Protein AF-A0A3M1F0Q3-F1 (afdb_monomer_lite)

Sequence (116 aa):
MSQRYVLDAEERRRRLAALLESLLYTFVQPSGAMRNTQNPHIVDVSGVLTYSTGPAPAPLLSPLDSNFAAETERVAQALNRIHAGRVQVQSFGSLGALAEILQDLVNEGQPYAVTV

Radius of gyration: 16.88 Å; chains: 1; bounding box: 36×37×51 Å

Foldseek 3Di:
DDDDDPDDQVVQLVVQLVVLVVVLCCVVDVPDDDPPDDDPPCPWDWDKDKDFLDPDDQDADDVVDVCRLVVSVVVQVVRCVVPNPGMDMDTDGGSVRVSVVSVCCSVPNTPHDDDD

pLDDT: mean 88.03, std 13.94, range [43.97, 97.62]

Structure (mmCIF, N/CA/C/O backbone):
data_AF-A0A3M1F0Q3-F1
#
_entry.id   AF-A0A3M1F0Q3-F1
#
loop_
_atom_site.group_PDB
_atom_site.id
_atom_site.type_symbol
_atom_site.label_atom_id
_atom_site.label_alt_id
_atom_site.label_comp_id
_atom_site.label_asym_id
_atom_site.label_entity_id
_atom_site.label_seq_id
_atom_site.pdbx_PDB_ins_code
_atom_site.Cartn_x
_atom_site.Cartn_y
_atom_site.Cartn_z
_atom_site.occupancy
_atom_site.B_iso_or_equiv
_atom_site.auth_seq_id
_atom_site.auth_comp_id
_atom_site.auth_asym_id
_atom_site.auth_atom_id
_atom_site.pdbx_PDB_model_num
ATOM 1 N N . MET A 1 1 ? 3.656 4.220 -30.131 1.00 46.75 1 MET A N 1
ATOM 2 C CA . MET A 1 1 ? 4.299 5.183 -29.208 1.00 46.75 1 MET A CA 1
ATOM 3 C C . MET A 1 1 ? 5.252 4.403 -28.318 1.00 46.75 1 MET A C 1
ATOM 5 O O . MET A 1 1 ? 4.781 3.531 -27.606 1.00 46.75 1 MET A O 1
ATOM 9 N N . SER A 1 2 ? 6.564 4.640 -28.390 1.00 65.75 2 SER A N 1
ATOM 10 C CA . SER A 1 2 ? 7.531 3.953 -27.522 1.00 65.75 2 SER A CA 1
ATOM 11 C C . SER A 1 2 ? 7.585 4.653 -26.163 1.00 65.75 2 SER A C 1
ATOM 13 O O . SER A 1 2 ? 8.162 5.737 -26.052 1.00 65.75 2 SER A O 1
ATOM 15 N N . GLN A 1 3 ? 6.972 4.073 -25.132 1.00 72.56 3 GLN A N 1
ATOM 16 C CA . GLN A 1 3 ? 7.227 4.518 -23.763 1.00 72.56 3 GLN A CA 1
ATOM 17 C C . GLN A 1 3 ? 8.651 4.098 -23.387 1.00 72.56 3 GLN A C 1
ATOM 19 O O . GLN A 1 3 ? 8.976 2.918 -23.416 1.00 72.56 3 GLN A O 1
ATOM 24 N N . ARG A 1 4 ? 9.521 5.063 -23.077 1.00 81.44 4 ARG A N 1
ATOM 25 C CA . ARG A 1 4 ? 10.900 4.796 -22.657 1.00 81.44 4 ARG A CA 1
ATOM 26 C C . ARG A 1 4 ? 11.115 5.351 -21.259 1.00 81.44 4 ARG A C 1
ATOM 28 O O . ARG A 1 4 ? 10.911 6.539 -21.026 1.00 81.44 4 ARG A O 1
ATOM 35 N N . TYR A 1 5 ? 11.551 4.495 -20.344 1.00 87.00 5 TYR A N 1
ATOM 36 C CA . TYR A 1 5 ? 11.976 4.927 -19.019 1.00 87.00 5 TYR A CA 1
ATOM 37 C C . TYR A 1 5 ? 13.331 5.639 -19.118 1.00 87.00 5 TYR A C 1
ATOM 39 O O . TYR A 1 5 ? 14.260 5.133 -19.745 1.00 87.00 5 TYR A O 1
ATOM 47 N N . VAL A 1 6 ? 13.424 6.832 -18.522 1.00 91.31 6 VAL A N 1
ATOM 48 C CA . VAL A 1 6 ? 14.671 7.623 -18.462 1.00 91.31 6 VAL A CA 1
ATOM 49 C C . VAL A 1 6 ? 15.657 7.026 -17.455 1.00 91.31 6 VAL A C 1
ATOM 51 O O . VAL A 1 6 ? 16.864 7.123 -17.636 1.00 91.31 6 VAL A O 1
ATOM 54 N N . LEU A 1 7 ? 15.129 6.405 -16.401 1.00 92.44 7 LEU A N 1
ATOM 55 C CA . LEU A 1 7 ? 15.890 5.779 -15.326 1.00 92.44 7 LEU A CA 1
ATOM 56 C C . LEU A 1 7 ? 15.887 4.262 -15.511 1.00 92.44 7 LEU A C 1
ATOM 58 O O . LEU A 1 7 ? 14.879 3.696 -15.949 1.00 92.44 7 LEU A O 1
ATOM 62 N N . ASP A 1 8 ? 16.988 3.617 -15.139 1.00 92.88 8 ASP A N 1
ATOM 63 C CA . ASP A 1 8 ? 17.069 2.160 -15.109 1.00 92.88 8 ASP A CA 1
ATOM 64 C C . ASP A 1 8 ? 16.194 1.554 -13.995 1.00 92.88 8 ASP A C 1
ATOM 66 O O . ASP A 1 8 ? 15.599 2.253 -13.168 1.00 92.88 8 ASP A O 1
ATOM 70 N N . ALA A 1 9 ? 16.067 0.227 -14.002 1.00 92.00 9 ALA A N 1
ATOM 71 C CA . ALA A 1 9 ? 15.239 -0.485 -13.035 1.00 92.00 9 ALA A CA 1
ATOM 72 C C . ALA A 1 9 ? 15.708 -0.270 -11.585 1.00 92.00 9 ALA A C 1
ATOM 74 O O . ALA A 1 9 ? 14.873 -0.156 -10.687 1.00 92.00 9 ALA A O 1
ATOM 75 N N . GLU A 1 10 ? 17.016 -0.157 -11.361 1.00 94.19 10 GLU A N 1
ATOM 76 C CA . GLU A 1 10 ? 17.598 -0.091 -10.022 1.00 94.19 10 GLU A CA 1
ATOM 77 C C . GLU A 1 10 ? 17.423 1.293 -9.387 1.00 94.19 10 GLU A C 1
ATOM 79 O O . GLU A 1 10 ? 17.033 1.4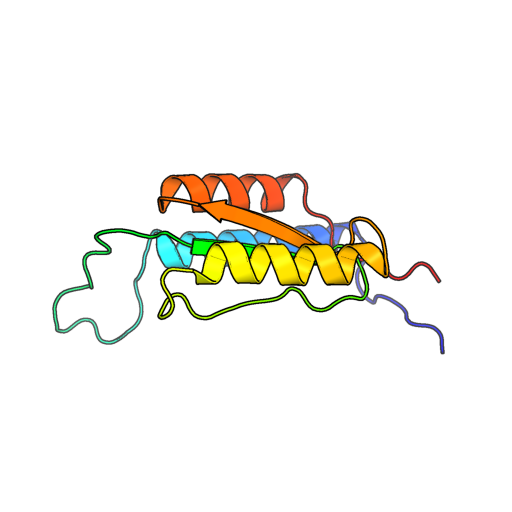14 -8.226 1.00 94.19 10 GLU A O 1
ATOM 84 N N . GLU A 1 11 ? 17.626 2.362 -10.151 1.00 95.88 11 GLU A N 1
ATOM 85 C CA . GLU A 1 11 ? 17.327 3.729 -9.729 1.00 95.88 11 GLU A CA 1
ATOM 86 C C . GLU A 1 11 ? 15.825 3.910 -9.466 1.00 95.88 11 GLU A C 1
ATOM 88 O O . GLU A 1 11 ? 15.437 4.536 -8.478 1.00 95.88 11 GLU A O 1
ATOM 93 N N . ARG A 1 12 ? 14.953 3.318 -10.293 1.00 95.75 12 ARG A N 1
ATOM 94 C CA . ARG A 1 12 ? 13.501 3.342 -10.046 1.00 95.75 12 ARG A CA 1
ATOM 95 C C . ARG A 1 12 ? 13.135 2.601 -8.759 1.00 95.75 12 ARG A C 1
ATOM 97 O O . ARG A 1 12 ? 12.306 3.105 -8.002 1.00 95.75 12 ARG A O 1
ATOM 104 N N . ARG A 1 13 ? 13.753 1.444 -8.498 1.00 96.06 13 ARG A N 1
ATOM 105 C CA . ARG A 1 13 ? 13.567 0.672 -7.260 1.00 96.06 13 ARG A CA 1
ATOM 106 C C . ARG A 1 13 ? 14.008 1.475 -6.036 1.00 96.06 13 ARG A C 1
ATOM 108 O O . ARG A 1 13 ? 13.234 1.602 -5.093 1.00 96.06 13 ARG A O 1
ATOM 115 N N . ARG A 1 14 ? 15.187 2.111 -6.085 1.00 96.88 14 ARG A N 1
ATOM 116 C CA . ARG A 1 14 ? 15.683 2.994 -5.010 1.00 96.88 14 ARG A CA 1
ATOM 117 C C . ARG A 1 14 ? 14.726 4.149 -4.707 1.00 96.88 14 ARG A C 1
ATOM 119 O O . ARG A 1 14 ? 14.509 4.468 -3.543 1.00 96.88 14 ARG A O 1
ATOM 126 N N . ARG A 1 15 ? 14.107 4.749 -5.730 1.00 96.88 15 ARG A N 1
ATOM 127 C CA . ARG A 1 15 ? 13.111 5.820 -5.537 1.00 96.88 15 ARG A CA 1
ATOM 128 C C . ARG A 1 15 ? 11.804 5.329 -4.925 1.00 96.88 15 ARG A C 1
ATOM 130 O O . ARG A 1 15 ? 11.233 6.042 -4.108 1.00 96.88 15 ARG A O 1
ATOM 137 N N . LEU A 1 16 ? 11.334 4.141 -5.306 1.00 96.56 16 LEU A N 1
ATOM 138 C CA . LEU A 1 16 ? 10.157 3.534 -4.682 1.00 96.56 16 LEU A CA 1
ATOM 139 C C . LEU A 1 16 ? 10.413 3.245 -3.200 1.00 96.56 16 LEU A C 1
ATOM 141 O O . LEU A 1 16 ? 9.599 3.634 -2.369 1.00 96.56 16 LEU A O 1
ATOM 145 N N . ALA A 1 17 ? 11.560 2.644 -2.877 1.00 97.38 17 ALA A N 1
ATOM 146 C CA . ALA A 1 17 ? 11.963 2.385 -1.498 1.00 97.38 17 ALA A CA 1
ATOM 147 C C . ALA A 1 17 ? 12.001 3.680 -0.669 1.00 97.38 17 ALA A C 1
ATOM 149 O O . ALA A 1 17 ? 11.341 3.761 0.361 1.00 97.38 17 ALA A O 1
ATOM 150 N N . ALA A 1 18 ? 12.669 4.726 -1.171 1.00 97.44 18 ALA A N 1
ATOM 151 C CA . ALA A 1 18 ? 12.739 6.022 -0.492 1.00 97.44 18 ALA A CA 1
ATOM 152 C C . ALA A 1 18 ? 11.356 6.671 -0.291 1.00 97.44 18 ALA A C 1
ATOM 154 O O . ALA A 1 18 ? 11.102 7.289 0.742 1.00 97.44 18 ALA A O 1
ATOM 155 N N . LEU A 1 19 ? 10.444 6.529 -1.261 1.00 96.88 19 LEU A N 1
ATOM 156 C CA . LEU A 1 19 ? 9.076 7.032 -1.134 1.00 96.88 19 LEU A CA 1
ATOM 157 C C . LEU A 1 19 ? 8.324 6.302 -0.016 1.00 96.88 19 LEU A C 1
ATOM 159 O O . LEU A 1 19 ? 7.745 6.957 0.848 1.00 96.88 19 LEU A O 1
ATOM 163 N N . LEU A 1 20 ? 8.331 4.970 -0.028 1.00 97.00 20 LEU A N 1
ATOM 164 C CA . LEU A 1 20 ? 7.622 4.154 0.960 1.00 97.00 20 LEU A CA 1
ATOM 165 C C . LEU A 1 20 ? 8.190 4.350 2.373 1.00 97.00 20 LEU A C 1
ATOM 167 O O . LEU A 1 20 ? 7.424 4.500 3.323 1.00 97.00 20 LEU A O 1
ATOM 171 N N . GLU A 1 21 ? 9.515 4.448 2.496 1.00 95.56 21 GLU A N 1
ATOM 172 C CA . GLU A 1 21 ? 10.206 4.783 3.744 1.00 95.56 21 GLU A CA 1
ATOM 173 C C . GLU A 1 21 ? 9.788 6.168 4.260 1.00 95.56 21 GLU A C 1
ATOM 175 O O . GLU A 1 21 ? 9.426 6.317 5.428 1.00 95.56 21 GLU A O 1
ATOM 180 N N . SER A 1 22 ? 9.743 7.178 3.381 1.00 95.31 22 SER A N 1
ATOM 181 C CA . SER A 1 22 ? 9.288 8.519 3.768 1.00 95.31 22 SER A CA 1
ATOM 182 C C . SER A 1 22 ? 7.843 8.506 4.280 1.00 95.31 22 SER A C 1
ATOM 184 O O . SER A 1 22 ? 7.529 9.189 5.253 1.00 95.31 22 SER A O 1
ATOM 186 N N . LEU A 1 23 ? 6.986 7.681 3.668 1.00 93.06 23 LEU A N 1
ATOM 187 C CA . LEU A 1 23 ? 5.582 7.503 4.029 1.00 93.06 23 LEU A CA 1
ATOM 188 C C . LEU A 1 23 ? 5.453 6.866 5.417 1.00 93.06 23 LEU A C 1
ATOM 190 O O . LEU A 1 23 ? 4.737 7.401 6.261 1.00 93.06 23 LEU A O 1
ATOM 194 N N . LEU A 1 24 ? 6.207 5.800 5.694 1.00 91.81 24 LEU A N 1
ATOM 195 C CA . LEU A 1 24 ? 6.295 5.197 7.026 1.00 91.81 24 LEU A CA 1
ATOM 196 C C . LEU A 1 24 ? 6.720 6.226 8.088 1.00 91.81 24 LEU A C 1
ATOM 198 O O . LEU A 1 24 ? 6.078 6.343 9.135 1.00 91.81 24 LEU A O 1
ATOM 202 N N . TYR A 1 25 ? 7.749 7.028 7.807 1.00 90.94 25 TYR A N 1
ATOM 203 C CA . TYR A 1 25 ? 8.230 8.047 8.744 1.00 90.94 25 TYR A CA 1
ATOM 204 C C . TYR A 1 25 ? 7.188 9.123 9.060 1.00 90.94 25 TYR A C 1
ATOM 206 O O . TYR A 1 25 ? 7.185 9.628 10.183 1.00 90.94 25 TYR A O 1
ATOM 214 N N . THR A 1 26 ? 6.252 9.423 8.150 1.00 88.06 26 THR A N 1
ATOM 215 C CA . THR A 1 26 ? 5.162 10.371 8.448 1.00 88.06 26 THR A CA 1
ATOM 216 C C . THR A 1 26 ? 4.230 9.895 9.563 1.00 88.06 26 THR A C 1
ATOM 218 O O . THR A 1 26 ? 3.718 10.723 10.318 1.00 88.06 26 THR A O 1
ATOM 221 N N . PHE A 1 27 ? 4.042 8.580 9.711 1.00 85.00 27 PHE A N 1
ATOM 222 C CA . PHE A 1 27 ? 3.209 8.013 10.770 1.00 85.00 27 PHE A CA 1
ATOM 223 C C . PHE A 1 27 ? 3.970 7.834 12.087 1.00 85.00 27 PHE A C 1
ATOM 225 O O . PHE A 1 27 ? 3.385 7.988 13.157 1.00 85.00 27 PHE A O 1
ATOM 232 N N . VAL A 1 28 ? 5.271 7.532 12.020 1.00 83.56 28 VAL A N 1
ATOM 233 C CA . VAL A 1 28 ? 6.124 7.353 13.210 1.00 83.56 28 VAL A CA 1
ATOM 234 C C . VAL A 1 28 ? 6.467 8.698 13.851 1.00 83.56 28 VAL A C 1
ATOM 236 O O . VAL A 1 28 ? 6.461 8.830 15.074 1.00 83.56 28 VAL A O 1
ATOM 239 N N . GLN A 1 29 ? 6.750 9.711 13.032 1.00 80.56 29 GLN A N 1
ATOM 240 C CA . GLN A 1 29 ? 7.104 11.049 13.483 1.00 80.56 29 GLN A CA 1
ATOM 241 C C . GLN A 1 29 ? 6.198 12.094 12.813 1.00 80.56 29 GLN A C 1
ATOM 243 O O . GLN A 1 29 ? 6.603 12.744 11.845 1.00 80.56 29 GLN A O 1
ATOM 248 N N . PRO A 1 30 ? 4.986 12.327 13.352 1.00 68.69 30 PRO A N 1
ATOM 249 C CA . PRO A 1 30 ? 4.061 13.336 12.845 1.00 68.69 30 PRO A CA 1
ATOM 250 C C . PRO A 1 30 ? 4.523 14.747 13.255 1.00 68.69 30 PRO A C 1
ATOM 252 O O . PRO A 1 30 ? 3.877 15.454 14.026 1.00 68.69 30 PRO A O 1
ATOM 255 N N . SER A 1 31 ? 5.693 15.182 12.792 1.0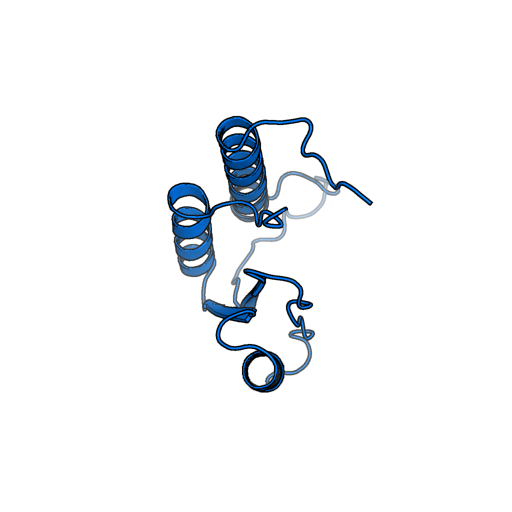0 60.03 31 SER A N 1
ATOM 256 C CA . SER A 1 31 ? 6.161 16.556 12.964 1.00 60.03 31 SER A CA 1
ATOM 257 C C . SER A 1 31 ? 5.809 17.376 11.727 1.00 60.03 31 SER A C 1
ATOM 259 O O . SER A 1 31 ? 6.570 17.379 10.766 1.00 60.03 31 SER A O 1
ATOM 261 N N . GLY A 1 32 ? 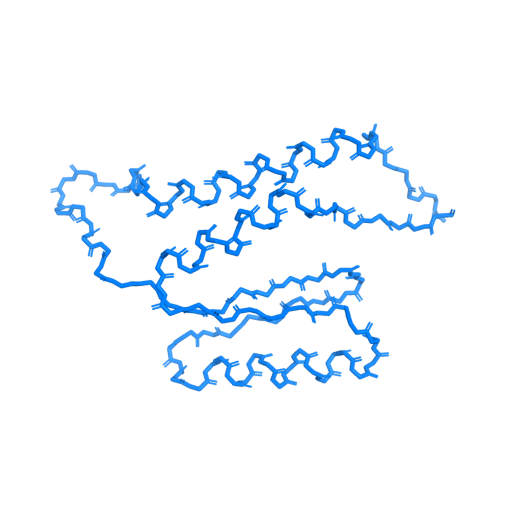4.675 18.090 11.749 1.00 60.72 32 GLY A N 1
ATOM 262 C CA . GLY A 1 32 ? 4.331 19.002 10.650 1.00 60.72 32 GLY A CA 1
ATOM 263 C C . GLY A 1 32 ? 2.849 19.329 10.465 1.00 60.72 32 GLY A C 1
ATOM 264 O O . GLY A 1 32 ? 2.269 18.919 9.474 1.00 60.72 32 GLY A O 1
ATOM 265 N N . ALA A 1 33 ? 2.266 20.101 11.387 1.00 46.62 33 ALA A N 1
ATOM 266 C CA . ALA A 1 33 ? 1.179 21.071 11.170 1.00 46.62 33 ALA A CA 1
ATOM 267 C C . ALA A 1 33 ? 0.909 21.765 12.521 1.00 46.62 33 ALA A C 1
ATOM 269 O O . ALA A 1 33 ? 0.487 21.117 13.466 1.00 46.62 33 ALA A O 1
ATOM 270 N N . MET A 1 34 ? 1.221 23.064 12.633 1.00 43.97 34 MET A N 1
ATOM 271 C CA . MET A 1 34 ? 0.888 23.937 13.780 1.00 43.97 34 MET A CA 1
ATOM 272 C C . MET A 1 34 ? 1.260 23.393 15.181 1.00 43.97 34 MET A C 1
ATOM 274 O O . MET A 1 34 ? 0.4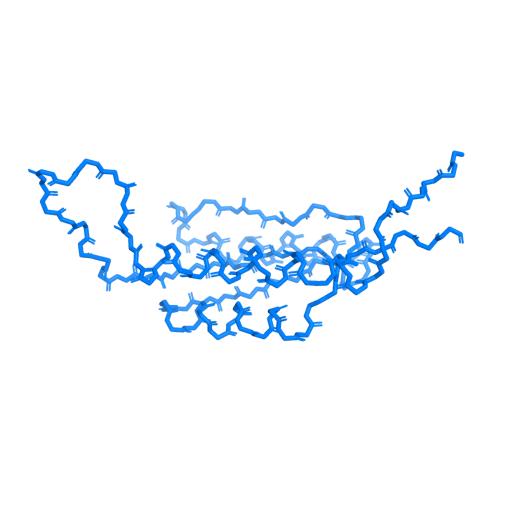17 22.980 15.967 1.00 43.97 34 MET A O 1
ATOM 278 N N . ARG A 1 35 ? 2.548 23.486 15.543 1.00 53.06 35 ARG A N 1
ATOM 279 C CA . ARG A 1 35 ? 3.127 23.029 16.829 1.00 53.06 35 ARG A CA 1
ATOM 280 C C . ARG A 1 35 ? 2.787 23.915 18.047 1.00 53.06 35 ARG A C 1
ATOM 282 O O . ARG A 1 35 ? 3.668 24.176 18.859 1.00 53.06 35 ARG A O 1
ATOM 289 N N . ASN A 1 36 ? 1.557 24.413 18.171 1.00 51.50 36 ASN A N 1
ATOM 290 C CA . ASN A 1 36 ? 1.151 25.238 19.323 1.00 51.50 36 ASN A CA 1
ATOM 291 C C . ASN A 1 36 ? -0.107 24.734 20.048 1.00 51.50 36 ASN A C 1
ATOM 293 O O . ASN A 1 36 ? -0.680 25.421 20.886 1.00 51.50 36 ASN A O 1
ATOM 297 N N . THR A 1 37 ? -0.552 23.523 19.741 1.00 51.72 37 THR A N 1
ATOM 298 C CA . THR A 1 37 ? -1.660 22.849 20.419 1.00 51.72 37 THR A CA 1
ATOM 299 C C . THR A 1 37 ? -1.381 21.361 20.287 1.00 51.72 37 THR A C 1
ATOM 301 O O . THR A 1 37 ? -1.045 20.930 19.194 1.00 51.72 37 THR A O 1
ATOM 304 N N . GLN A 1 38 ? -1.389 20.643 21.415 1.00 58.44 38 GLN A N 1
ATOM 305 C CA . GLN A 1 38 ? -1.240 19.188 21.570 1.00 58.44 38 GLN A CA 1
ATOM 306 C C . GLN A 1 38 ? -0.952 18.435 20.260 1.00 58.44 38 GLN A C 1
ATOM 308 O O . GLN A 1 38 ? -1.861 18.271 19.447 1.00 58.44 38 GLN A O 1
ATOM 313 N N . ASN A 1 39 ? 0.289 17.967 20.052 1.00 52.91 39 ASN A N 1
ATOM 314 C CA . ASN A 1 39 ? 0.543 16.997 18.982 1.00 52.91 39 ASN A CA 1
ATOM 315 C C . ASN A 1 39 ? -0.539 15.912 19.094 1.00 52.91 39 ASN A C 1
ATOM 317 O O . ASN A 1 39 ? -0.693 15.386 20.201 1.00 52.91 39 ASN A O 1
ATOM 321 N N . PRO A 1 40 ? -1.300 15.597 18.029 1.00 59.50 40 PRO A N 1
ATOM 322 C CA . PRO A 1 40 ? -2.315 14.565 18.119 1.00 59.50 40 PRO A CA 1
ATOM 323 C C . PRO A 1 40 ? -1.620 13.287 18.576 1.00 59.50 40 PRO A C 1
ATOM 325 O O . PRO A 1 40 ? -0.749 12.755 17.887 1.00 59.50 40 PRO A O 1
ATOM 328 N N . HIS A 1 41 ? -1.948 12.837 19.786 1.00 65.31 41 HIS A N 1
ATOM 329 C CA . HIS A 1 41 ? -1.544 11.525 20.250 1.00 65.31 41 HIS A CA 1
ATOM 330 C C . HIS A 1 41 ? -2.284 10.544 19.350 1.00 65.31 41 HIS A C 1
ATOM 332 O O . HIS A 1 41 ? -3.489 10.365 19.501 1.00 65.31 41 HIS A O 1
ATOM 338 N N . ILE A 1 42 ? -1.595 9.993 18.352 1.00 70.94 42 ILE A N 1
ATOM 339 C CA . ILE A 1 42 ? -2.149 8.932 17.518 1.00 70.94 42 ILE A CA 1
ATOM 340 C C . ILE A 1 42 ? -2.439 7.761 18.464 1.00 70.94 42 ILE A C 1
ATOM 342 O O . ILE A 1 42 ? -1.517 7.109 18.946 1.00 70.94 42 ILE A O 1
ATOM 346 N N . VAL A 1 43 ? -3.716 7.578 18.804 1.00 73.94 43 VAL A N 1
ATOM 347 C CA . VAL A 1 43 ? -4.170 6.555 19.759 1.00 73.94 43 VAL A CA 1
ATOM 348 C C . VAL A 1 43 ? -4.257 5.194 19.077 1.00 73.94 43 VAL A C 1
ATOM 350 O O . VAL A 1 43 ? -3.922 4.184 19.685 1.00 73.94 43 VAL A O 1
ATOM 353 N N . ASP A 1 44 ? -4.691 5.181 17.817 1.00 80.94 44 ASP A N 1
ATOM 354 C CA . ASP A 1 44 ? -4.833 3.979 17.005 1.00 80.94 44 ASP A CA 1
ATOM 355 C C . ASP A 1 44 ? -4.743 4.319 15.507 1.00 80.94 44 ASP A C 1
ATOM 357 O O . ASP A 1 44 ? -5.078 5.433 15.089 1.00 80.94 44 ASP A O 1
ATOM 361 N N . VAL A 1 45 ? -4.272 3.362 14.708 1.00 88.25 45 VAL A N 1
ATOM 362 C CA . VAL A 1 45 ? -4.157 3.439 13.245 1.00 88.25 45 VAL A CA 1
ATOM 363 C C . VAL A 1 45 ? -4.566 2.089 12.679 1.00 88.25 45 VAL A C 1
ATOM 365 O O . VAL A 1 45 ? -3.819 1.122 12.765 1.00 88.25 45 VAL A O 1
ATOM 368 N N . SER A 1 46 ? -5.737 2.033 12.058 1.00 93.56 46 SER A N 1
ATOM 369 C CA . SER A 1 46 ? -6.243 0.846 11.372 1.00 93.56 46 SER A CA 1
ATOM 370 C C . SER A 1 46 ? -6.807 1.229 10.010 1.00 93.56 46 SER A C 1
ATOM 372 O O . SER A 1 46 ? -7.152 2.388 9.759 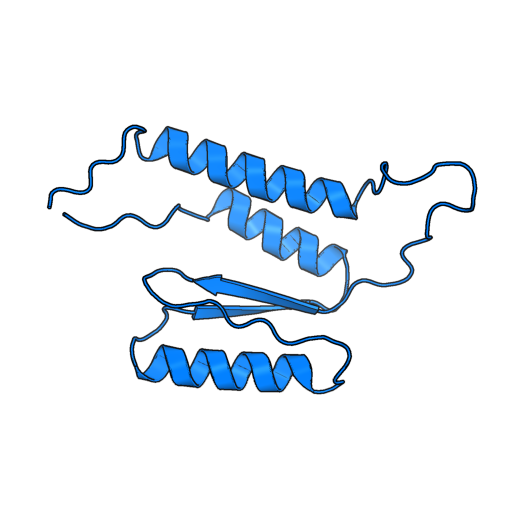1.00 93.56 46 SER A O 1
ATOM 374 N N . GLY A 1 47 ? -6.833 0.277 9.085 1.00 94.94 47 GLY A N 1
ATOM 375 C CA . GLY A 1 47 ? -7.169 0.596 7.709 1.00 94.94 47 GLY A CA 1
ATOM 376 C C . GLY A 1 47 ? -6.922 -0.528 6.722 1.00 94.94 47 GLY A C 1
ATOM 377 O O . GLY A 1 47 ? -6.733 -1.694 7.071 1.00 94.94 47 GLY A O 1
ATOM 378 N N . VAL A 1 48 ? -6.938 -0.134 5.454 1.00 96.62 48 VAL A N 1
ATOM 379 C CA . VAL A 1 48 ? -6.637 -0.994 4.316 1.00 96.62 48 VAL A CA 1
ATOM 380 C C . VAL A 1 48 ? -5.647 -0.273 3.414 1.00 96.62 48 VAL A C 1
ATOM 382 O O . VAL A 1 48 ? -5.850 0.888 3.062 1.00 96.62 48 VAL A O 1
ATOM 385 N N . LEU A 1 49 ? -4.577 -0.967 3.045 1.00 96.38 49 LEU A N 1
ATOM 386 C CA . LEU A 1 49 ? -3.610 -0.547 2.046 1.00 96.38 49 LEU A CA 1
ATOM 387 C C . LEU A 1 49 ? -3.908 -1.297 0.747 1.00 96.38 49 LEU A C 1
ATOM 389 O O . LEU A 1 49 ? -3.987 -2.525 0.729 1.00 96.38 49 LEU A O 1
ATOM 393 N N . THR A 1 50 ? -4.067 -0.560 -0.350 1.00 97.19 50 THR A N 1
ATOM 394 C CA . THR A 1 50 ? -4.298 -1.139 -1.677 1.00 97.19 50 THR A CA 1
ATOM 395 C C . THR A 1 50 ? -3.271 -0.642 -2.672 1.00 97.19 50 THR A C 1
ATOM 397 O O . THR A 1 50 ? -2.980 0.555 -2.715 1.00 97.19 50 THR A O 1
ATOM 400 N N . TYR A 1 51 ? -2.778 -1.527 -3.527 1.00 96.25 51 TYR A N 1
ATOM 401 C CA . TYR A 1 51 ? -1.871 -1.163 -4.611 1.00 96.25 51 TYR A CA 1
ATOM 402 C C . TYR A 1 51 ? -2.108 -2.030 -5.839 1.00 96.25 51 TYR A C 1
ATOM 404 O O . TYR A 1 51 ? -2.670 -3.124 -5.758 1.00 96.25 51 TYR A O 1
ATOM 412 N N . SER A 1 52 ? -1.658 -1.527 -6.985 1.00 95.69 52 SER A N 1
ATOM 413 C CA . SER A 1 52 ? -1.769 -2.227 -8.258 1.00 95.69 52 SER A CA 1
ATOM 414 C C . SER A 1 52 ? -0.407 -2.696 -8.753 1.00 95.69 52 SER A C 1
ATOM 416 O O . SER A 1 52 ? 0.560 -1.936 -8.749 1.00 95.69 52 SER A O 1
ATOM 418 N N . THR A 1 53 ? -0.346 -3.925 -9.254 1.00 93.62 53 THR A N 1
ATOM 419 C CA . THR A 1 53 ? 0.831 -4.532 -9.903 1.00 93.62 53 THR A CA 1
ATOM 420 C C . THR A 1 53 ? 0.749 -4.469 -11.433 1.00 93.62 53 THR A C 1
ATOM 422 O O . THR A 1 53 ? 1.581 -5.031 -12.142 1.00 93.62 53 THR A O 1
ATOM 425 N N . GLY A 1 54 ? -0.250 -3.760 -11.965 1.00 90.75 54 GLY A N 1
ATOM 426 C CA . GLY A 1 54 ? -0.448 -3.542 -13.393 1.00 90.75 54 GLY A CA 1
ATOM 427 C C . GLY A 1 54 ? -1.454 -2.425 -13.684 1.00 90.75 54 GLY A C 1
ATOM 428 O O . GLY A 1 54 ? -1.843 -1.695 -12.771 1.00 90.75 54 GLY A O 1
ATOM 429 N N . PRO A 1 55 ? -1.906 -2.283 -14.945 1.00 89.12 55 PRO A N 1
ATOM 430 C CA . PRO A 1 55 ? -2.858 -1.248 -15.343 1.00 89.12 55 PRO A CA 1
ATOM 431 C C . PRO A 1 55 ? -4.254 -1.542 -14.773 1.00 89.12 55 PRO A C 1
ATOM 433 O O . PRO A 1 55 ? -5.070 -2.226 -15.397 1.00 89.12 55 PRO A O 1
ATOM 436 N N . ALA A 1 56 ? -4.492 -1.083 -13.548 1.00 91.38 56 ALA A N 1
ATOM 437 C CA . ALA A 1 56 ? -5.768 -1.100 -12.844 1.00 91.38 56 ALA A CA 1
ATOM 438 C C . ALA A 1 56 ? -5.733 -0.051 -11.717 1.00 91.38 56 ALA A C 1
ATOM 440 O O . ALA A 1 56 ? -4.680 0.130 -11.100 1.00 91.38 56 ALA A O 1
ATOM 441 N N . PRO A 1 57 ? -6.841 0.641 -11.417 1.00 92.25 57 PRO A N 1
ATOM 442 C CA . PRO A 1 57 ? -6.905 1.514 -10.252 1.00 92.25 57 PRO A CA 1
ATOM 443 C C . PRO A 1 57 ? -6.977 0.680 -8.965 1.00 92.25 57 PRO A C 1
ATOM 445 O O . PRO A 1 57 ? -7.782 -0.246 -8.874 1.00 92.25 57 PRO A O 1
ATOM 448 N N . ALA A 1 58 ? -6.158 1.020 -7.970 1.00 95.25 58 ALA A N 1
ATOM 449 C CA . ALA A 1 58 ? -6.286 0.459 -6.629 1.00 95.25 58 ALA A CA 1
ATOM 450 C C . ALA A 1 58 ? -7.466 1.156 -5.913 1.00 95.25 58 ALA A C 1
ATOM 452 O O . ALA A 1 58 ? -7.479 2.390 -5.855 1.00 95.25 58 ALA A O 1
ATOM 453 N N . PRO A 1 59 ? -8.486 0.419 -5.441 1.00 94.19 59 PRO A N 1
ATOM 454 C CA . PRO A 1 59 ? -9.675 1.014 -4.844 1.00 94.19 59 PRO A CA 1
ATOM 455 C C . PRO A 1 59 ? -9.386 1.540 -3.438 1.00 94.19 59 PRO A C 1
ATOM 457 O O . PRO A 1 59 ? -8.756 0.860 -2.640 1.00 94.19 59 PRO A O 1
ATOM 460 N N . LEU A 1 60 ? -9.920 2.714 -3.107 1.00 88.44 60 LEU A N 1
ATOM 461 C CA . LEU A 1 60 ? -9.852 3.276 -1.761 1.00 88.44 60 LEU A CA 1
ATOM 462 C C . LEU A 1 60 ? -11.240 3.763 -1.352 1.00 88.44 60 LEU A C 1
ATOM 464 O O . LEU A 1 60 ? -11.806 4.643 -2.003 1.00 88.44 60 LEU A O 1
ATOM 468 N N . LEU A 1 61 ? -11.789 3.187 -0.283 1.00 93.69 61 LEU A N 1
ATOM 469 C CA . LEU A 1 61 ? -13.046 3.630 0.315 1.00 93.69 61 LEU A CA 1
ATOM 470 C C . LEU A 1 61 ? -12.782 4.319 1.653 1.00 93.69 61 LEU A C 1
ATOM 472 O O . LEU A 1 61 ? -11.816 4.020 2.352 1.00 93.69 61 LEU A O 1
ATOM 476 N N . SER A 1 62 ? -13.653 5.266 1.998 1.00 92.50 62 SER A N 1
ATOM 477 C CA . SER A 1 62 ? -13.516 6.040 3.227 1.00 92.50 62 SER A CA 1
ATOM 478 C C . SER A 1 62 ? -13.809 5.175 4.458 1.00 92.50 62 SER A C 1
ATOM 480 O O . SER A 1 62 ? -14.869 4.550 4.495 1.00 92.50 62 SER A O 1
ATOM 482 N N . PRO A 1 63 ? -12.961 5.216 5.504 1.00 92.44 63 PRO A N 1
ATOM 483 C CA . PRO A 1 63 ? -13.214 4.517 6.764 1.00 92.44 63 PRO A CA 1
ATOM 484 C C . PRO A 1 63 ? -14.366 5.119 7.588 1.00 92.44 63 PRO A C 1
ATOM 486 O O . PRO A 1 63 ? -14.658 4.629 8.674 1.00 92.44 63 PRO A O 1
ATOM 489 N N . LEU A 1 64 ? -15.038 6.171 7.093 1.00 93.19 64 LEU A N 1
ATOM 490 C CA . LEU A 1 64 ? -16.288 6.669 7.679 1.00 93.19 64 LEU A CA 1
ATOM 491 C C . LEU A 1 64 ? -17.407 5.617 7.642 1.00 93.19 64 LEU A C 1
ATOM 493 O O . LEU A 1 64 ? -18.287 5.633 8.499 1.00 93.19 64 LEU A O 1
ATOM 497 N N . ASP A 1 65 ? -17.376 4.711 6.663 1.00 93.31 65 ASP A N 1
ATOM 498 C CA . ASP A 1 65 ? -18.213 3.516 6.665 1.00 93.31 65 ASP A CA 1
ATOM 499 C C . ASP A 1 65 ? -17.478 2.391 7.398 1.00 93.31 65 ASP A C 1
ATOM 501 O O . ASP A 1 65 ? -16.405 1.977 6.979 1.00 93.31 65 ASP A O 1
ATOM 505 N N . SER A 1 66 ? -18.076 1.836 8.451 1.00 93.44 66 SER A N 1
ATOM 506 C CA . SER A 1 66 ? -17.524 0.682 9.179 1.00 93.44 66 SER A CA 1
ATOM 507 C C . SER A 1 66 ? -17.253 -0.556 8.306 1.00 93.44 66 SER A C 1
ATOM 509 O O . SER A 1 66 ? -16.424 -1.390 8.663 1.00 93.44 66 SER A O 1
ATOM 511 N N . ASN A 1 67 ? -17.919 -0.681 7.155 1.00 95.75 67 ASN A N 1
ATOM 512 C CA . ASN A 1 67 ? -17.780 -1.798 6.222 1.00 95.75 67 ASN A CA 1
ATOM 513 C C . ASN A 1 67 ? -16.784 -1.515 5.080 1.00 95.75 67 ASN A C 1
ATOM 515 O O . ASN A 1 67 ? -16.647 -2.335 4.165 1.00 95.75 67 ASN A O 1
ATOM 519 N N . PHE A 1 68 ? -16.081 -0.374 5.109 1.00 96.56 68 PHE A N 1
ATOM 520 C CA . PHE A 1 68 ? -15.202 0.074 4.023 1.00 96.56 68 PHE A CA 1
ATOM 521 C C . PHE A 1 68 ? -14.171 -0.979 3.606 1.00 96.56 68 PHE A C 1
ATOM 523 O O . PHE A 1 68 ? -13.897 -1.128 2.417 1.00 96.56 68 PHE A O 1
ATOM 530 N N . ALA A 1 69 ? -13.614 -1.728 4.562 1.00 96.06 69 ALA A N 1
ATOM 531 C CA . ALA A 1 69 ? -12.595 -2.731 4.287 1.00 96.06 69 ALA A CA 1
ATOM 532 C C . ALA A 1 69 ? -13.156 -3.883 3.440 1.00 96.06 69 ALA A C 1
ATOM 534 O O . ALA A 1 69 ? -12.566 -4.263 2.430 1.00 96.06 69 ALA A O 1
ATOM 535 N N . ALA A 1 70 ? -14.340 -4.384 3.800 1.00 96.75 70 ALA A N 1
ATOM 536 C CA . ALA A 1 70 ? -14.988 -5.468 3.072 1.00 96.75 70 ALA A CA 1
ATOM 537 C C . ALA A 1 70 ? -15.495 -5.015 1.694 1.00 96.75 70 ALA A C 1
ATOM 539 O O . ALA A 1 70 ? -15.440 -5.788 0.737 1.00 96.75 70 ALA A O 1
ATOM 540 N N . GLU A 1 71 ? -15.979 -3.776 1.568 1.00 97.50 71 GLU A N 1
ATOM 541 C CA . GLU A 1 71 ? -16.324 -3.200 0.262 1.00 97.50 71 GLU A CA 1
ATOM 542 C C . GLU A 1 71 ? -15.078 -3.002 -0.619 1.00 97.50 71 GLU A C 1
ATOM 544 O O . GLU A 1 71 ? -15.097 -3.356 -1.796 1.00 97.50 71 GLU A O 1
ATOM 549 N N . THR A 1 72 ? -13.965 -2.521 -0.053 1.00 97.62 72 THR A N 1
ATOM 550 C CA . THR A 1 72 ? -12.681 -2.374 -0.768 1.00 97.62 72 THR A CA 1
ATOM 551 C C . THR A 1 72 ? -12.213 -3.715 -1.331 1.00 97.62 72 THR A C 1
ATOM 553 O O . THR A 1 72 ? -11.877 -3.809 -2.514 1.00 97.62 72 THR A O 1
ATOM 556 N N . GLU A 1 73 ? -12.277 -4.769 -0.517 1.00 96.94 73 GLU A N 1
ATOM 557 C CA . GLU A 1 73 ? -11.958 -6.137 -0.922 1.00 96.94 73 GLU A CA 1
ATOM 558 C C . GLU A 1 73 ? -12.877 -6.626 -2.056 1.00 96.94 73 GLU A C 1
ATOM 560 O O . GLU A 1 73 ? -12.403 -7.146 -3.068 1.00 96.94 73 GLU A O 1
ATOM 565 N N . ARG A 1 74 ? -14.196 -6.395 -1.960 1.00 97.25 74 ARG A N 1
ATOM 566 C CA . ARG A 1 74 ? -15.151 -6.750 -3.028 1.00 97.25 74 ARG A CA 1
ATOM 567 C C . ARG A 1 74 ? -14.829 -6.062 -4.353 1.00 97.25 74 ARG A C 1
ATOM 569 O O . ARG A 1 74 ? -14.871 -6.714 -5.401 1.00 97.25 74 ARG A O 1
ATOM 576 N N . VAL A 1 75 ? -14.501 -4.769 -4.323 1.00 96.94 75 VAL A N 1
ATOM 577 C CA . VAL A 1 75 ? -14.122 -4.020 -5.531 1.00 96.94 75 VAL A CA 1
ATOM 578 C C . VAL A 1 75 ? -12.821 -4.568 -6.117 1.00 96.94 75 VAL A C 1
ATOM 580 O O . VAL A 1 75 ? -12.758 -4.826 -7.321 1.00 96.94 75 VAL A O 1
ATOM 583 N N . ALA A 1 76 ? -11.804 -4.814 -5.289 1.00 97.19 76 ALA A N 1
ATOM 584 C CA . ALA A 1 76 ? -10.540 -5.393 -5.739 1.00 97.19 76 ALA A CA 1
ATOM 585 C C . ALA A 1 76 ? -10.734 -6.774 -6.381 1.00 97.19 76 ALA A C 1
ATOM 587 O O . ALA A 1 76 ? -10.202 -7.037 -7.460 1.00 97.19 76 ALA A O 1
ATOM 588 N N . GLN A 1 77 ? -11.562 -7.634 -5.785 1.00 96.81 77 GLN A N 1
ATOM 589 C CA . GLN A 1 77 ? -11.909 -8.935 -6.358 1.00 96.81 77 GLN A CA 1
ATOM 590 C C . GLN A 1 77 ? -12.627 -8.800 -7.702 1.00 96.81 77 GLN A C 1
ATOM 592 O O . GLN A 1 77 ? -12.319 -9.544 -8.633 1.00 96.81 77 GLN A O 1
ATOM 597 N N . ALA A 1 78 ? -13.558 -7.853 -7.839 1.00 96.44 78 ALA A N 1
ATOM 598 C CA . ALA A 1 78 ? -14.229 -7.593 -9.110 1.00 96.44 78 ALA A CA 1
ATOM 599 C C . ALA A 1 78 ? -13.234 -7.148 -10.198 1.00 96.44 78 ALA A C 1
ATOM 601 O O . ALA A 1 78 ? -13.275 -7.675 -11.310 1.00 96.44 78 ALA A O 1
ATOM 602 N N . LEU A 1 79 ? -12.293 -6.256 -9.868 1.00 96.00 79 LEU A N 1
ATOM 603 C CA . LEU A 1 79 ? -11.221 -5.826 -10.777 1.00 96.00 79 LEU A CA 1
ATOM 604 C C . LEU A 1 79 ? -10.293 -6.991 -11.152 1.00 96.00 79 LEU A C 1
ATOM 606 O O . LEU A 1 79 ? -9.952 -7.170 -12.323 1.00 96.00 79 LEU A O 1
ATOM 610 N N . ASN A 1 80 ? -9.949 -7.835 -10.181 1.00 96.50 80 ASN A N 1
ATOM 611 C CA . ASN A 1 80 ? -9.102 -9.004 -10.393 1.00 96.50 80 ASN A CA 1
ATOM 612 C C . ASN A 1 80 ? -9.771 -10.095 -11.247 1.00 96.50 80 ASN A C 1
ATOM 614 O O . ASN A 1 80 ? -9.070 -10.875 -11.884 1.00 96.50 80 ASN A O 1
ATOM 618 N N . ARG A 1 81 ? -11.107 -10.151 -11.335 1.00 95.94 81 ARG A N 1
ATOM 619 C CA . ARG A 1 81 ? -11.799 -11.043 -12.291 1.00 95.94 81 ARG A CA 1
ATOM 620 C C . ARG A 1 81 ? -11.639 -10.591 -13.740 1.00 95.94 81 ARG A C 1
ATOM 622 O O . ARG A 1 81 ? -11.675 -11.429 -14.633 1.00 95.94 81 ARG A O 1
ATOM 629 N N . ILE A 1 82 ? -11.462 -9.290 -13.977 1.00 94.56 82 ILE A N 1
ATOM 630 C CA . ILE A 1 82 ? -11.172 -8.753 -15.314 1.00 94.56 82 ILE A CA 1
ATOM 631 C C . ILE A 1 82 ? -9.729 -9.101 -15.686 1.00 94.56 82 ILE A C 1
ATOM 633 O O . ILE A 1 82 ? -9.454 -9.587 -16.783 1.00 94.56 82 ILE A O 1
ATOM 637 N N . HIS A 1 83 ? -8.804 -8.887 -14.749 1.00 90.62 83 HIS A N 1
ATOM 638 C CA . HIS A 1 83 ? -7.401 -9.233 -14.911 1.00 90.62 83 HIS A CA 1
ATOM 639 C C . HIS A 1 83 ? -6.810 -9.760 -13.605 1.00 90.62 83 HIS A C 1
ATOM 641 O O . HIS A 1 83 ? -6.621 -9.002 -12.654 1.00 90.62 83 HIS A O 1
ATOM 647 N N . ALA A 1 84 ? -6.486 -11.053 -13.594 1.00 92.56 84 ALA A N 1
ATOM 648 C CA . ALA A 1 84 ? -6.065 -11.771 -12.398 1.00 92.56 84 ALA A CA 1
ATOM 649 C C . ALA A 1 84 ? -4.884 -11.103 -11.676 1.00 92.56 84 ALA A C 1
ATOM 651 O O . ALA A 1 84 ? -3.879 -10.756 -12.295 1.00 92.56 84 ALA A O 1
ATOM 652 N N . GLY A 1 85 ? -5.020 -10.958 -10.353 1.00 88.56 85 GLY A N 1
ATOM 653 C CA . GLY A 1 85 ? -3.935 -10.577 -9.441 1.00 88.56 85 GLY A CA 1
ATOM 654 C C . GLY A 1 85 ? -3.385 -9.156 -9.598 1.00 88.56 85 GLY A C 1
ATOM 655 O O . GLY A 1 85 ? -2.297 -8.877 -9.093 1.00 88.56 85 GLY A O 1
ATOM 656 N N . ARG A 1 86 ? -4.089 -8.253 -10.293 1.00 92.94 86 ARG A N 1
ATOM 657 C CA . ARG A 1 86 ? -3.609 -6.882 -10.534 1.00 92.94 86 ARG A CA 1
ATOM 658 C C . ARG A 1 86 ? -3.739 -5.953 -9.342 1.00 92.94 86 ARG A C 1
ATOM 660 O O . ARG A 1 86 ? -2.951 -5.021 -9.249 1.00 92.94 86 ARG A O 1
ATOM 667 N N . VAL A 1 87 ? -4.729 -6.159 -8.486 1.00 96.94 87 VAL A N 1
ATOM 668 C CA . VAL A 1 87 ? -4.992 -5.333 -7.306 1.00 96.94 87 VAL A CA 1
ATOM 669 C C . VAL A 1 87 ? -4.728 -6.167 -6.067 1.00 96.94 87 VAL A C 1
ATOM 671 O O . VAL A 1 87 ? -5.262 -7.268 -5.934 1.00 96.94 87 VAL A O 1
ATOM 674 N N . GLN A 1 88 ? -3.908 -5.633 -5.175 1.00 96.88 88 GLN A N 1
ATOM 675 C CA . GLN A 1 88 ? -3.583 -6.222 -3.886 1.00 96.88 88 GLN A CA 1
ATOM 676 C C . GLN A 1 88 ? -4.242 -5.395 -2.786 1.00 96.88 88 GLN A C 1
ATOM 678 O O . GLN A 1 88 ? -4.287 -4.165 -2.878 1.00 96.88 88 GLN A O 1
ATOM 683 N N . VAL A 1 89 ? -4.757 -6.076 -1.767 1.00 97.38 89 VAL A N 1
ATOM 684 C CA . VAL A 1 89 ? -5.446 -5.478 -0.622 1.00 97.38 89 VAL A CA 1
ATOM 685 C C . VAL A 1 89 ? -4.849 -6.074 0.642 1.00 97.38 89 VAL A C 1
ATOM 687 O O . VAL A 1 89 ? -4.757 -7.293 0.768 1.00 97.38 89 VAL A O 1
ATOM 690 N N . GLN A 1 90 ? -4.427 -5.219 1.568 1.00 97.25 90 GLN A N 1
ATOM 691 C CA . GLN A 1 90 ? -3.881 -5.632 2.855 1.00 97.25 90 GLN A CA 1
ATOM 692 C C . GLN A 1 90 ? -4.528 -4.813 3.970 1.00 97.25 90 GLN A C 1
ATOM 694 O O . GLN A 1 90 ? -4.387 -3.591 4.024 1.00 97.25 90 GLN A O 1
ATOM 699 N N . SER A 1 91 ? -5.275 -5.475 4.850 1.00 96.06 91 SER A N 1
ATOM 700 C CA . SER A 1 91 ? -5.840 -4.838 6.040 1.00 96.06 91 SER A CA 1
ATOM 701 C C . SER A 1 91 ? -4.811 -4.798 7.165 1.00 96.06 91 SER A C 1
ATOM 703 O O . SER A 1 91 ? -4.049 -5.743 7.347 1.00 96.06 91 SER A O 1
ATOM 705 N N . PHE A 1 92 ? -4.830 -3.732 7.957 1.00 96.38 92 PHE A N 1
ATOM 706 C CA . PHE A 1 92 ? -3.999 -3.595 9.148 1.00 96.38 92 PHE A CA 1
ATOM 707 C C . PHE A 1 92 ? -4.835 -3.074 10.317 1.00 96.38 92 PHE A C 1
ATOM 709 O O . PHE A 1 92 ? -5.711 -2.224 10.151 1.00 96.38 92 PHE A O 1
ATOM 716 N N . GLY A 1 93 ? -4.562 -3.603 11.508 1.00 95.19 93 GLY A N 1
ATOM 717 C CA . GLY A 1 93 ? -5.264 -3.240 12.743 1.00 95.19 93 GLY A CA 1
ATOM 718 C C . GLY A 1 93 ? -4.456 -2.353 13.687 1.00 95.19 93 GLY A C 1
ATOM 719 O O . GLY A 1 93 ? -4.921 -2.081 14.784 1.00 95.19 93 GLY A O 1
ATOM 720 N N . SER A 1 94 ? -3.234 -1.974 13.310 1.00 93.94 94 SER A N 1
ATOM 721 C CA . SER A 1 94 ? -2.362 -1.118 14.116 1.00 93.94 94 SER A CA 1
ATOM 722 C C . SER A 1 94 ? -1.314 -0.425 13.242 1.00 93.94 94 SER A C 1
ATOM 724 O O . SER A 1 94 ? -1.026 -0.863 12.123 1.00 93.94 94 SER A O 1
ATOM 726 N N . LEU A 1 95 ? -0.673 0.615 13.787 1.00 92.00 95 LEU A N 1
ATOM 727 C CA . LEU A 1 95 ? 0.478 1.254 13.145 1.00 92.00 95 LEU A CA 1
ATOM 728 C C . LEU A 1 95 ? 1.646 0.273 12.938 1.00 92.00 95 LEU A C 1
ATOM 730 O O . LEU A 1 95 ? 2.336 0.355 11.928 1.00 92.00 95 LEU A O 1
ATOM 734 N N . GLY A 1 96 ? 1.850 -0.666 13.870 1.00 93.69 96 GLY A N 1
ATOM 735 C CA . GLY A 1 96 ? 2.875 -1.706 13.738 1.00 93.69 96 GLY A CA 1
ATOM 736 C C . GLY A 1 96 ? 2.624 -2.601 12.524 1.00 93.69 96 GLY A C 1
ATOM 737 O O . GLY A 1 96 ? 3.517 -2.774 11.704 1.00 93.69 96 GLY A O 1
ATOM 738 N N . ALA A 1 97 ? 1.381 -3.059 12.345 1.00 96.38 97 ALA A N 1
ATOM 739 C CA . ALA A 1 97 ? 1.001 -3.866 11.187 1.00 96.38 97 ALA A CA 1
ATOM 740 C C . ALA A 1 97 ? 1.149 -3.089 9.865 1.00 96.38 97 ALA A C 1
ATOM 742 O O . ALA A 1 97 ? 1.620 -3.637 8.875 1.00 96.38 97 ALA A O 1
ATOM 743 N N . LEU A 1 98 ? 0.809 -1.793 9.838 1.00 95.44 98 LEU A N 1
ATOM 744 C CA . LEU A 1 98 ? 1.074 -0.956 8.662 1.00 95.44 98 LEU A CA 1
ATOM 745 C C . LEU A 1 98 ? 2.581 -0.832 8.373 1.00 95.44 98 LEU A C 1
ATOM 747 O O . LEU A 1 98 ? 2.986 -0.851 7.211 1.00 95.44 98 LEU A O 1
ATOM 751 N N . ALA A 1 99 ? 3.408 -0.697 9.411 1.00 95.31 99 ALA A N 1
ATOM 752 C CA . ALA A 1 99 ? 4.855 -0.589 9.265 1.00 95.31 99 ALA A CA 1
ATOM 753 C C . ALA A 1 99 ? 5.483 -1.866 8.693 1.00 95.31 99 ALA A C 1
ATOM 755 O O . ALA A 1 99 ? 6.350 -1.765 7.827 1.00 95.31 99 ALA A O 1
ATOM 756 N N . GLU A 1 100 ? 5.016 -3.038 9.125 1.00 97.00 100 GLU A N 1
ATOM 757 C CA . GLU A 1 100 ? 5.416 -4.341 8.577 1.00 97.00 100 GLU A CA 1
ATOM 758 C C . GLU A 1 100 ? 5.073 -4.434 7.082 1.00 97.00 100 GLU A C 1
ATOM 760 O O . GLU A 1 100 ? 5.957 -4.672 6.262 1.00 97.00 100 GLU A O 1
ATOM 765 N N . ILE A 1 101 ? 3.834 -4.095 6.699 1.00 97.56 101 ILE A N 1
ATOM 766 C CA . ILE A 1 101 ? 3.406 -4.080 5.287 1.00 97.56 101 ILE A CA 1
ATOM 767 C C . ILE A 1 101 ? 4.292 -3.153 4.440 1.00 97.56 101 ILE A C 1
ATOM 769 O O . ILE A 1 101 ? 4.708 -3.503 3.333 1.00 97.56 101 ILE A O 1
ATOM 773 N N . LEU A 1 102 ? 4.580 -1.944 4.933 1.00 97.19 102 LEU A N 1
ATOM 774 C CA . LEU A 1 102 ? 5.427 -0.992 4.211 1.00 97.19 102 LEU A CA 1
ATOM 775 C C . LEU A 1 102 ? 6.882 -1.466 4.127 1.00 97.19 102 LEU A C 1
ATOM 777 O O . LEU A 1 102 ? 7.509 -1.259 3.089 1.00 97.19 102 LEU A O 1
ATOM 781 N N . GLN A 1 103 ? 7.413 -2.108 5.170 1.00 96.69 103 GLN A N 1
ATOM 782 C CA . GLN A 1 103 ? 8.752 -2.699 5.160 1.00 96.69 103 GLN A CA 1
ATOM 783 C C . GLN A 1 103 ? 8.865 -3.793 4.091 1.00 96.69 103 GLN A C 1
ATOM 785 O O . GLN A 1 103 ? 9.826 -3.782 3.317 1.00 96.69 103 GLN A O 1
ATOM 790 N N . ASP A 1 104 ? 7.880 -4.684 3.999 1.00 97.44 104 ASP A N 1
ATOM 791 C CA . ASP A 1 104 ? 7.851 -5.735 2.978 1.00 97.44 104 ASP A CA 1
ATOM 792 C C . ASP A 1 104 ? 7.847 -5.121 1.570 1.00 97.44 104 ASP A C 1
ATOM 794 O O . ASP A 1 104 ? 8.646 -5.495 0.710 1.00 97.44 104 ASP A O 1
ATOM 798 N N . LEU A 1 105 ? 7.035 -4.081 1.346 1.00 96.88 105 LEU A N 1
ATOM 799 C CA . LEU A 1 105 ? 7.004 -3.358 0.070 1.00 96.88 105 LEU A CA 1
ATOM 800 C C . LEU A 1 105 ? 8.305 -2.598 -0.237 1.00 96.88 105 LEU A C 1
ATOM 802 O O . LEU A 1 105 ? 8.674 -2.487 -1.405 1.00 96.88 105 LEU A O 1
ATOM 806 N N . VAL A 1 106 ? 9.010 -2.073 0.768 1.00 96.75 106 VAL A N 1
ATOM 807 C CA . VAL A 1 106 ? 10.332 -1.443 0.588 1.00 96.75 106 VAL A CA 1
ATOM 808 C C . VAL A 1 106 ? 11.368 -2.471 0.130 1.00 96.75 106 VAL A C 1
ATOM 810 O O . VAL A 1 106 ? 12.185 -2.172 -0.745 1.00 96.75 106 VAL A O 1
ATOM 813 N N . ASN A 1 107 ? 11.333 -3.672 0.708 1.00 95.81 107 ASN A N 1
ATOM 814 C CA . ASN A 1 107 ? 12.316 -4.723 0.453 1.00 95.81 107 ASN A CA 1
ATOM 815 C C . ASN A 1 107 ? 12.059 -5.461 -0.867 1.00 95.81 107 ASN A C 1
ATOM 817 O O . ASN A 1 107 ? 12.992 -5.704 -1.636 1.00 95.81 107 ASN A O 1
ATOM 821 N N . GLU A 1 108 ? 10.801 -5.805 -1.134 1.00 94.69 108 GLU A N 1
ATOM 822 C CA . GLU A 1 108 ? 10.408 -6.706 -2.223 1.00 94.69 108 GLU A CA 1
ATOM 823 C C . GLU A 1 108 ? 9.759 -5.971 -3.401 1.00 94.69 108 GLU A C 1
ATOM 825 O O . GLU A 1 108 ? 9.731 -6.476 -4.528 1.00 94.69 108 GLU A O 1
ATOM 830 N N . GLY A 1 109 ? 9.240 -4.764 -3.163 1.00 93.06 109 GLY A N 1
ATOM 831 C CA . GLY A 1 109 ? 8.485 -4.000 -4.143 1.00 93.06 109 GLY A CA 1
ATOM 832 C C . GLY A 1 109 ? 9.323 -3.583 -5.346 1.00 93.06 109 GLY A C 1
ATOM 833 O O . GLY A 1 109 ? 10.423 -3.034 -5.236 1.00 93.06 109 GLY A O 1
ATOM 834 N N . GLN A 1 110 ? 8.754 -3.784 -6.533 1.00 92.81 110 GLN A N 1
ATOM 835 C CA . GLN A 1 110 ? 9.332 -3.322 -7.788 1.00 92.81 110 GLN A CA 1
ATOM 836 C C . GLN A 1 110 ? 8.367 -2.368 -8.494 1.00 92.81 110 GLN A C 1
ATOM 838 O O . GLN A 1 110 ? 7.176 -2.670 -8.616 1.00 92.81 110 GLN A O 1
ATOM 843 N N . PRO A 1 111 ? 8.848 -1.216 -8.997 1.00 92.62 111 PRO A N 1
ATOM 844 C CA . PRO A 1 111 ? 8.022 -0.327 -9.798 1.00 92.62 111 PRO A CA 1
ATOM 845 C C . PRO A 1 111 ? 7.500 -1.046 -11.040 1.00 92.62 111 PRO A C 1
ATOM 847 O O . PRO A 1 111 ? 8.285 -1.606 -11.807 1.00 92.62 111 PRO A O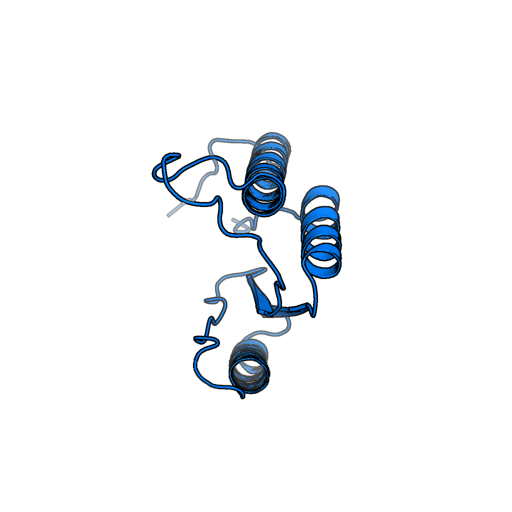 1
ATOM 850 N N . TYR A 1 112 ? 6.194 -0.954 -11.292 1.00 90.19 112 TYR A N 1
ATOM 851 C CA . TYR A 1 112 ? 5.597 -1.503 -12.507 1.00 90.19 112 TYR A CA 1
ATOM 852 C C . TYR A 1 112 ? 6.326 -1.000 -13.761 1.00 90.19 112 TYR A C 1
ATOM 854 O O . TYR A 1 112 ? 6.573 0.202 -13.920 1.00 90.19 112 TYR A O 1
ATOM 862 N N . ALA A 1 113 ? 6.668 -1.913 -14.665 1.00 87.38 113 ALA A N 1
ATOM 863 C CA . ALA A 1 113 ? 7.272 -1.602 -15.950 1.00 87.38 113 ALA A CA 1
ATOM 864 C C . ALA A 1 113 ? 6.369 -2.113 -17.074 1.00 87.38 113 ALA A C 1
ATOM 866 O O . ALA A 1 113 ? 5.982 -3.279 -17.089 1.00 87.38 113 ALA A O 1
ATOM 867 N N . VAL A 1 114 ? 6.049 -1.240 -18.025 1.00 80.19 114 VAL A N 1
ATOM 868 C CA . VAL A 1 114 ? 5.402 -1.644 -19.271 1.00 80.19 114 VAL A CA 1
ATOM 869 C C . VAL A 1 114 ? 6.434 -2.428 -20.071 1.00 80.19 114 VAL A C 1
ATOM 871 O O . VAL A 1 114 ? 7.496 -1.896 -20.398 1.00 80.19 114 VAL A O 1
ATOM 874 N N . THR A 1 115 ? 6.148 -3.698 -20.346 1.00 64.44 115 THR A N 1
ATOM 875 C CA . THR A 1 115 ? 6.929 -4.484 -21.302 1.00 64.44 115 THR A CA 1
ATOM 876 C C . THR A 1 115 ? 6.678 -3.883 -22.682 1.00 64.44 115 THR A C 1
ATOM 878 O O . THR A 1 115 ? 5.539 -3.882 -23.149 1.00 64.44 115 THR A O 1
ATOM 881 N N . VAL A 1 116 ? 7.713 -3.291 -23.279 1.00 50.28 116 VAL A N 1
ATOM 882 C CA . VAL A 1 116 ? 7.689 -2.763 -24.652 1.00 50.28 116 VAL A CA 1
ATOM 883 C C . VAL A 1 116 ? 8.244 -3.815 -25.592 1.00 50.28 116 VAL A C 1
ATOM 885 O O . VAL A 1 116 ? 9.260 -4.436 -25.207 1.00 50.28 116 VAL A O 1
#

Secondary structure (DSSP, 8-state):
-----SS-HHHHHHHHHHHHHHHHHHHH----S-TTS---------EEEEEESSSSPPP---TTSTTHHHHHHHHHHHHHHHSTT-EEEEEESSHHHHHHHHHHHHHH--------